Protein AF-A0A917DJ98-F1 (afdb_monomer_lite)

Structure (mmCIF, N/CA/C/O backbone):
data_AF-A0A917DJ98-F1
#
_entry.id   AF-A0A917DJ98-F1
#
loop_
_atom_site.group_PDB
_atom_site.id
_atom_site.type_symbol
_atom_site.label_atom_id
_atom_site.label_alt_id
_atom_site.label_comp_id
_atom_site.label_asym_id
_atom_site.label_entity_id
_atom_site.label_seq_id
_atom_site.pdbx_PDB_ins_code
_atom_site.Cartn_x
_atom_site.Cartn_y
_atom_site.Cartn_z
_atom_site.occupancy
_atom_site.B_iso_or_equiv
_atom_site.auth_seq_id
_atom_site.auth_comp_id
_atom_site.auth_asym_id
_atom_site.auth_atom_id
_atom_site.pdbx_PDB_model_num
ATOM 1 N N . MET A 1 1 ? -6.865 -19.293 7.645 1.00 53.91 1 MET A N 1
ATOM 2 C CA . MET A 1 1 ? -6.567 -18.217 8.617 1.00 53.91 1 MET A CA 1
ATOM 3 C C . MET A 1 1 ? -6.128 -17.012 7.813 1.00 53.91 1 MET A C 1
ATOM 5 O O . MET A 1 1 ? -5.180 -17.163 7.054 1.00 53.91 1 MET A O 1
ATOM 9 N N . ALA A 1 2 ? -6.810 -15.871 7.932 1.00 64.19 2 ALA A N 1
ATOM 10 C CA . ALA A 1 2 ? -6.456 -14.669 7.177 1.00 64.19 2 ALA A CA 1
ATOM 11 C C . ALA A 1 2 ? -5.043 -14.202 7.561 1.00 64.19 2 ALA A C 1
ATOM 13 O O . ALA A 1 2 ? -4.778 -13.839 8.715 1.00 64.19 2 ALA A O 1
ATOM 14 N N . LYS A 1 3 ? -4.109 -14.281 6.610 1.00 87.50 3 LYS A N 1
ATOM 15 C CA . LYS A 1 3 ? -2.731 -13.832 6.807 1.00 87.50 3 LYS A CA 1
ATOM 16 C C . LYS A 1 3 ? -2.702 -12.321 6.622 1.00 87.50 3 LYS A C 1
ATOM 18 O O . LYS A 1 3 ? -3.002 -11.829 5.541 1.00 87.50 3 LYS A O 1
ATOM 23 N N . HIS A 1 4 ? -2.298 -11.605 7.666 1.00 92.75 4 HIS A N 1
ATOM 24 C CA . HIS A 1 4 ? -2.142 -10.156 7.617 1.00 92.75 4 HIS A CA 1
ATOM 25 C C . HIS A 1 4 ? -0.680 -9.788 7.380 1.00 92.75 4 HIS A C 1
ATOM 27 O O . HIS A 1 4 ? 0.213 -10.301 8.059 1.00 92.75 4 HIS A O 1
ATOM 33 N N . LEU A 1 5 ? -0.427 -8.890 6.432 1.00 93.31 5 LEU A N 1
ATOM 34 C CA . LEU A 1 5 ? 0.900 -8.343 6.163 1.00 93.31 5 LEU A CA 1
ATOM 35 C C . LEU A 1 5 ? 0.940 -6.845 6.425 1.00 93.31 5 LEU A C 1
ATOM 37 O O . LEU A 1 5 ? -0.051 -6.135 6.298 1.00 93.31 5 LEU A O 1
ATOM 41 N N . THR A 1 6 ? 2.122 -6.357 6.789 1.00 94.50 6 THR A N 1
ATOM 42 C CA . THR A 1 6 ? 2.371 -4.920 6.902 1.00 94.50 6 THR A CA 1
ATOM 43 C C . THR A 1 6 ? 2.549 -4.301 5.518 1.00 94.50 6 THR A C 1
ATOM 45 O O . THR A 1 6 ? 2.945 -4.985 4.572 1.00 94.50 6 THR A O 1
ATOM 48 N N . ALA A 1 7 ? 2.377 -2.980 5.416 1.00 92.38 7 ALA A N 1
ATOM 49 C CA . ALA A 1 7 ? 2.663 -2.230 4.186 1.00 92.38 7 ALA A CA 1
ATOM 50 C C . ALA A 1 7 ? 4.075 -2.488 3.623 1.00 92.38 7 ALA A C 1
ATOM 52 O O . ALA A 1 7 ? 4.287 -2.411 2.416 1.00 92.38 7 ALA A O 1
ATOM 53 N N . ARG A 1 8 ? 5.058 -2.777 4.490 1.00 92.81 8 ARG A N 1
ATOM 54 C CA . ARG A 1 8 ? 6.432 -3.099 4.079 1.00 92.81 8 ARG A CA 1
ATOM 55 C C . ARG A 1 8 ? 6.517 -4.456 3.385 1.00 92.81 8 ARG A C 1
ATOM 57 O O . ARG A 1 8 ? 7.221 -4.566 2.391 1.00 92.81 8 ARG A O 1
ATOM 64 N N . ASN A 1 9 ? 5.818 -5.459 3.905 1.00 94.06 9 ASN A N 1
ATOM 65 C CA . ASN A 1 9 ? 5.832 -6.800 3.326 1.00 94.06 9 ASN A CA 1
ATOM 66 C C . ASN A 1 9 ? 4.996 -6.842 2.042 1.00 94.06 9 ASN A C 1
ATOM 68 O O . ASN A 1 9 ? 5.450 -7.394 1.053 1.00 94.06 9 ASN A O 1
ATOM 72 N N . ILE A 1 10 ? 3.847 -6.155 2.015 1.00 92.38 10 ILE A N 1
ATOM 73 C CA . ILE A 1 10 ? 3.066 -5.967 0.782 1.00 92.38 10 ILE A CA 1
ATOM 74 C C . ILE A 1 10 ? 3.920 -5.300 -0.304 1.00 92.38 10 ILE A C 1
ATOM 76 O O . ILE A 1 10 ? 3.946 -5.772 -1.432 1.00 92.38 10 ILE A O 1
ATOM 80 N N . ALA A 1 11 ? 4.671 -4.249 0.041 1.00 91.69 11 ALA A N 1
ATOM 81 C CA . ALA A 1 11 ? 5.580 -3.587 -0.895 1.00 91.69 11 ALA A CA 1
ATOM 82 C C . ALA A 1 11 ? 6.680 -4.516 -1.439 1.00 91.69 11 ALA A C 1
ATOM 84 O O . ALA A 1 11 ? 7.078 -4.399 -2.595 1.00 91.69 11 ALA A O 1
ATOM 85 N N . ALA A 1 12 ? 7.184 -5.431 -0.608 1.00 91.38 12 ALA A N 1
ATOM 86 C CA . ALA A 1 12 ? 8.190 -6.400 -1.031 1.00 91.38 12 ALA A CA 1
ATOM 87 C C . ALA A 1 12 ? 7.608 -7.453 -1.989 1.00 91.38 12 ALA A C 1
ATOM 89 O O . ALA A 1 12 ? 8.266 -7.811 -2.961 1.00 91.38 12 ALA A O 1
ATOM 90 N N . ASP A 1 13 ? 6.379 -7.903 -1.734 1.00 90.44 13 ASP A N 1
ATOM 91 C CA . ASP A 1 13 ? 5.749 -8.999 -2.476 1.00 90.44 13 ASP A CA 1
ATOM 92 C C . ASP A 1 13 ? 5.068 -8.531 -3.775 1.00 90.44 13 ASP A C 1
ATOM 94 O O . ASP A 1 13 ? 5.084 -9.243 -4.778 1.00 90.44 13 ASP A O 1
ATOM 98 N N . PHE A 1 14 ? 4.465 -7.339 -3.771 1.00 87.62 14 PHE A N 1
ATOM 99 C CA . PHE A 1 14 ? 3.628 -6.826 -4.866 1.00 87.62 14 PHE A CA 1
ATOM 100 C C . PHE A 1 14 ? 4.231 -5.610 -5.580 1.00 87.62 14 PHE A C 1
ATOM 102 O O . PHE A 1 14 ? 3.651 -5.104 -6.539 1.00 87.62 14 PHE A O 1
ATOM 109 N N . GLY A 1 15 ? 5.400 -5.144 -5.138 1.00 87.00 15 GLY A N 1
ATOM 110 C CA . GLY A 1 15 ? 6.013 -3.916 -5.631 1.00 87.00 15 GLY A CA 1
ATOM 111 C C . GLY A 1 15 ? 5.378 -2.663 -5.025 1.00 87.00 15 GLY A C 1
ATOM 112 O O . GLY A 1 15 ? 4.626 -2.725 -4.052 1.00 87.00 15 GLY A O 1
ATOM 113 N N . GLU A 1 16 ? 5.696 -1.505 -5.602 1.00 88.25 16 GLU A N 1
ATOM 114 C CA . GLU A 1 16 ? 5.350 -0.177 -5.075 1.00 88.25 16 GLU A CA 1
ATOM 115 C C . GLU A 1 16 ? 5.899 0.130 -3.670 1.00 88.25 16 GLU A C 1
ATOM 117 O O . GLU A 1 16 ? 6.382 -0.718 -2.924 1.00 88.25 16 GLU A O 1
ATOM 122 N N . SER A 1 17 ? 5.885 1.409 -3.292 1.00 92.56 17 SER A N 1
ATOM 123 C CA . SER A 1 17 ? 6.408 1.817 -1.981 1.00 92.56 17 SER A CA 1
ATOM 124 C C . SER A 1 17 ? 5.417 1.549 -0.840 1.00 92.56 17 SER A C 1
ATOM 126 O O . SER A 1 17 ? 4.210 1.737 -0.972 1.00 92.56 17 SER A O 1
ATOM 128 N N . SER A 1 18 ? 5.922 1.244 0.357 1.00 91.31 18 SER A N 1
ATOM 129 C CA . SER A 1 18 ? 5.090 1.101 1.567 1.00 91.31 18 SER A CA 1
ATOM 130 C C . SER A 1 18 ? 4.259 2.355 1.889 1.00 91.31 18 SER A C 1
ATOM 132 O O . SER A 1 18 ? 3.138 2.254 2.394 1.00 91.31 18 SER A O 1
ATOM 134 N N . ARG A 1 19 ? 4.772 3.549 1.550 1.00 91.69 19 ARG A N 1
ATOM 135 C CA . ARG A 1 19 ? 4.034 4.820 1.656 1.00 91.69 19 ARG A CA 1
ATOM 136 C C . ARG A 1 19 ? 2.858 4.884 0.687 1.00 91.69 19 ARG A C 1
ATOM 138 O O . ARG A 1 19 ? 1.811 5.405 1.062 1.00 91.69 19 ARG A O 1
ATOM 145 N N . HIS A 1 20 ? 3.026 4.375 -0.532 1.00 90.94 20 HIS A N 1
ATOM 146 C CA . HIS A 1 20 ? 1.957 4.312 -1.524 1.00 90.94 20 HIS A CA 1
ATOM 147 C C . HIS A 1 20 ? 0.795 3.456 -1.008 1.00 90.94 20 HIS A C 1
ATOM 149 O O . HIS A 1 20 ? -0.331 3.944 -0.921 1.00 90.94 20 HIS A O 1
ATOM 155 N N . TRP A 1 21 ? 1.088 2.237 -0.547 1.00 91.69 21 TRP A N 1
ATOM 156 C CA . TRP A 1 21 ? 0.075 1.327 -0.006 1.00 91.69 21 TRP A CA 1
ATOM 157 C C . TRP A 1 21 ? -0.627 1.877 1.229 1.00 91.69 21 TRP A C 1
ATOM 159 O O . TRP A 1 21 ? -1.850 1.839 1.311 1.00 91.69 21 TRP A O 1
ATOM 169 N N . THR A 1 22 ? 0.128 2.470 2.154 1.00 92.69 22 THR A N 1
ATOM 170 C CA . THR A 1 22 ? -0.440 3.151 3.328 1.00 92.69 22 THR A CA 1
ATOM 171 C C . THR A 1 22 ? -1.409 4.263 2.926 1.00 92.69 22 THR A C 1
ATOM 173 O O . THR A 1 22 ? -2.479 4.399 3.512 1.00 92.69 22 THR A O 1
ATOM 176 N N . LYS A 1 23 ? -1.063 5.056 1.904 1.00 92.56 23 LYS A N 1
ATOM 177 C CA . LYS A 1 23 ? -1.925 6.136 1.420 1.00 92.56 23 LYS A CA 1
ATOM 178 C C . LYS A 1 23 ? -3.218 5.594 0.811 1.00 92.56 23 LYS A C 1
ATOM 180 O O . LYS A 1 23 ? -4.275 6.138 1.102 1.00 92.56 23 LYS A O 1
ATOM 185 N N . LEU A 1 24 ? -3.146 4.534 0.005 1.00 90.75 24 LEU A N 1
ATOM 186 C CA . LEU A 1 24 ? -4.341 3.894 -0.557 1.00 90.75 24 LEU A CA 1
ATOM 187 C C . LEU A 1 24 ? -5.223 3.266 0.529 1.00 90.75 24 LEU A C 1
ATOM 189 O O . LEU A 1 24 ? -6.444 3.422 0.500 1.00 90.75 24 LEU A O 1
ATOM 193 N N . ALA A 1 25 ? -4.616 2.620 1.520 1.00 92.31 25 ALA A N 1
ATOM 194 C CA . ALA A 1 25 ? -5.338 2.053 2.650 1.00 92.31 25 ALA A CA 1
ATOM 195 C C . ALA A 1 25 ? -6.068 3.133 3.462 1.00 92.31 25 ALA A C 1
ATOM 197 O O . ALA A 1 25 ? -7.254 2.996 3.746 1.00 92.31 25 ALA A O 1
ATOM 198 N N . ALA A 1 26 ? -5.404 4.264 3.720 1.00 90.62 26 ALA A N 1
ATOM 199 C CA . ALA A 1 26 ? -6.008 5.418 4.384 1.00 90.62 26 ALA A CA 1
ATOM 200 C C . ALA A 1 26 ? -7.176 6.038 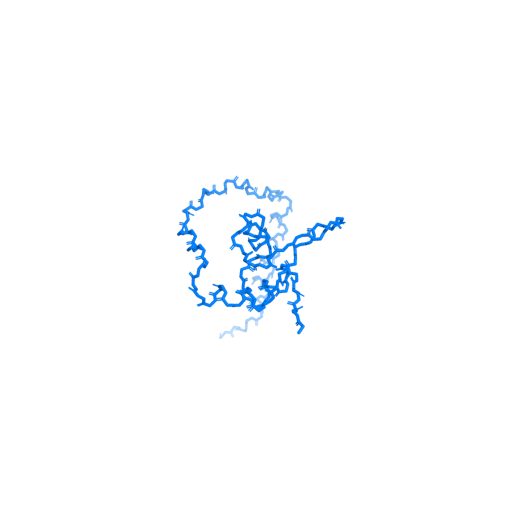3.597 1.00 90.62 26 ALA A C 1
ATOM 202 O O . ALA A 1 26 ? -8.040 6.672 4.194 1.00 90.62 26 ALA A O 1
ATOM 203 N N . THR A 1 27 ? -7.227 5.849 2.273 1.00 90.56 27 THR A N 1
ATOM 204 C CA . THR A 1 27 ? -8.372 6.274 1.447 1.00 90.56 27 THR A CA 1
ATOM 205 C C . THR A 1 27 ? -9.534 5.277 1.428 1.00 90.56 27 THR A C 1
ATOM 207 O O . THR A 1 27 ? -10.568 5.585 0.846 1.00 90.56 27 THR A O 1
ATOM 210 N N . GLY A 1 28 ? -9.386 4.092 2.030 1.00 89.94 28 GLY A N 1
ATOM 211 C CA . GLY A 1 28 ? -10.422 3.051 2.049 1.00 89.94 28 GLY A CA 1
ATOM 212 C C . GLY A 1 28 ? -10.588 2.284 0.733 1.00 89.94 28 GLY A C 1
ATOM 213 O O . GLY A 1 28 ? -11.527 1.511 0.595 1.00 89.94 28 GLY A O 1
ATOM 214 N N . VAL A 1 29 ? -9.686 2.480 -0.235 1.00 89.25 29 VAL A N 1
ATOM 215 C CA . VAL A 1 29 ? -9.737 1.808 -1.548 1.00 89.25 29 VAL A CA 1
ATOM 216 C C . VAL A 1 29 ? -9.308 0.343 -1.452 1.00 89.25 29 VAL A C 1
ATOM 218 O O . VAL A 1 29 ? -9.770 -0.488 -2.227 1.00 89.25 29 VAL A O 1
ATOM 221 N N . VAL A 1 30 ? -8.411 0.024 -0.516 1.00 89.94 30 VAL A N 1
ATOM 222 C CA . VAL A 1 30 ? -7.838 -1.319 -0.388 1.00 89.94 30 VAL A CA 1
ATOM 223 C C . VAL A 1 30 ? -8.723 -2.179 0.523 1.00 89.94 30 VAL A C 1
ATOM 225 O O . VAL A 1 30 ? -8.827 -1.876 1.715 1.00 89.94 30 VAL A O 1
ATOM 228 N N . PRO A 1 31 ? -9.339 -3.259 0.012 1.00 89.19 31 PRO A N 1
ATOM 229 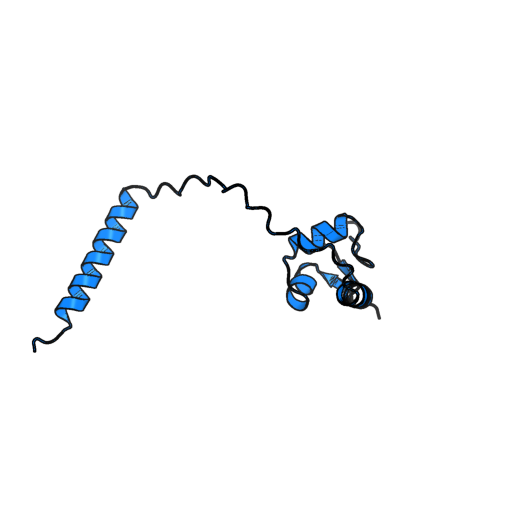C CA . PRO A 1 31 ? -10.190 -4.125 0.817 1.00 89.19 31 PRO A CA 1
ATOM 230 C C . PRO A 1 31 ? -9.368 -4.919 1.836 1.00 89.19 31 PRO A C 1
ATOM 232 O O . PRO A 1 31 ? -8.258 -5.368 1.552 1.00 89.19 31 PRO A O 1
ATOM 235 N N . GLY A 1 32 ? -9.915 -5.085 3.042 1.00 89.12 32 GLY A N 1
ATOM 236 C CA . GLY A 1 32 ? -9.239 -5.798 4.132 1.00 89.12 32 GLY A CA 1
ATOM 237 C C . GLY A 1 32 ? -8.040 -5.054 4.730 1.00 89.12 32 GLY A C 1
ATOM 238 O O . GLY A 1 32 ? -7.343 -5.610 5.578 1.00 89.12 32 GLY A O 1
ATOM 239 N N . ALA A 1 33 ? -7.784 -3.809 4.314 1.00 93.44 33 ALA A N 1
ATOM 240 C CA . ALA A 1 33 ? -6.783 -2.968 4.947 1.00 93.44 33 ALA A CA 1
ATOM 241 C C . ALA A 1 33 ? -7.366 -2.284 6.188 1.00 93.44 33 ALA A C 1
ATOM 243 O O . ALA A 1 33 ? -8.420 -1.650 6.126 1.00 93.44 33 ALA A O 1
ATOM 244 N N . PHE A 1 34 ? -6.667 -2.378 7.315 1.00 93.44 34 PHE A N 1
ATOM 245 C CA . PHE A 1 34 ? -7.068 -1.707 8.547 1.00 93.44 34 PHE A CA 1
ATOM 246 C C . PHE A 1 34 ? -5.865 -1.275 9.378 1.00 93.44 34 PHE A C 1
ATOM 248 O O . PHE A 1 34 ? -4.752 -1.795 9.256 1.00 93.44 34 PHE A O 1
ATOM 255 N N . GLN A 1 35 ? -6.113 -0.313 10.260 1.00 94.62 35 GLN A N 1
ATOM 256 C CA . GLN A 1 35 ? -5.139 0.177 11.221 1.00 94.62 35 GLN A CA 1
ATOM 257 C C . GLN A 1 35 ? -5.594 -0.207 12.640 1.00 94.62 35 GLN A C 1
ATOM 259 O O . GLN A 1 35 ? -6.599 0.324 13.119 1.00 94.62 35 GLN A O 1
ATOM 264 N N . PRO A 1 36 ? -4.888 -1.122 13.333 1.00 90.31 36 PRO A N 1
ATOM 265 C CA . PRO A 1 36 ? -5.209 -1.476 14.710 1.00 90.31 36 PRO A CA 1
ATOM 266 C C . PRO A 1 36 ? -5.089 -0.264 15.639 1.00 90.31 36 PRO A C 1
ATOM 268 O O . PRO A 1 36 ? -4.102 0.481 15.587 1.00 90.31 36 PRO A O 1
ATOM 271 N N . LYS A 1 37 ? -6.069 -0.093 16.535 1.00 88.50 37 LYS A N 1
ATOM 272 C CA . LYS A 1 37 ? -6.078 0.992 17.525 1.00 88.50 37 LYS A CA 1
ATOM 273 C C . LYS A 1 37 ? -4.800 0.952 18.371 1.00 88.50 37 LYS A C 1
ATOM 275 O O . LYS A 1 37 ? -4.430 -0.094 18.893 1.00 88.50 37 LYS A O 1
ATOM 280 N N . GLY A 1 38 ? -4.140 2.102 18.513 1.00 84.44 38 GLY A N 1
ATOM 281 C CA . GLY A 1 38 ? -2.894 2.232 19.280 1.00 84.44 38 GLY A CA 1
ATOM 282 C C . GLY A 1 38 ? -1.617 1.947 18.485 1.00 84.44 38 GLY A C 1
ATOM 283 O O . GLY A 1 38 ? -0.527 2.072 19.034 1.00 84.44 38 GLY A O 1
ATOM 284 N N . THR A 1 39 ? -1.723 1.621 17.193 1.00 84.75 39 THR A N 1
ATOM 285 C CA . THR A 1 39 ? -0.559 1.439 16.318 1.00 84.75 39 THR A CA 1
ATOM 286 C C . THR A 1 39 ? -0.636 2.356 15.100 1.00 84.75 39 THR A C 1
ATOM 288 O O . THR A 1 39 ? -1.711 2.626 14.569 1.00 84.75 39 THR A O 1
ATOM 291 N N . ALA A 1 40 ? 0.515 2.837 14.629 1.00 84.94 40 ALA A N 1
ATOM 292 C CA . ALA A 1 40 ? 0.620 3.614 13.390 1.00 84.94 40 ALA A CA 1
ATOM 293 C C . ALA A 1 40 ? 0.791 2.729 12.136 1.00 84.94 40 ALA A C 1
ATOM 295 O O . ALA A 1 40 ? 1.061 3.235 11.048 1.00 84.94 40 ALA A O 1
ATOM 296 N N . THR A 1 41 ? 0.688 1.404 12.286 1.00 91.38 41 THR A N 1
ATOM 297 C CA . THR A 1 41 ? 1.016 0.443 11.229 1.00 91.38 41 THR A CA 1
ATOM 298 C C . THR A 1 41 ? -0.251 -0.055 10.558 1.00 91.38 41 THR A C 1
ATOM 300 O O . THR A 1 41 ? -1.150 -0.563 11.220 1.00 91.38 41 THR A O 1
ATOM 303 N N . TRP A 1 42 ? -0.290 0.046 9.234 1.00 93.06 42 TRP A N 1
ATOM 304 C CA . TRP A 1 42 ? -1.351 -0.543 8.428 1.00 93.06 42 TRP A CA 1
ATOM 305 C C . TRP A 1 42 ? -1.104 -2.031 8.201 1.00 93.06 42 TRP A C 1
ATOM 307 O O . TRP A 1 42 ? 0.007 -2.435 7.826 1.00 93.06 42 TRP A O 1
ATOM 317 N N . LEU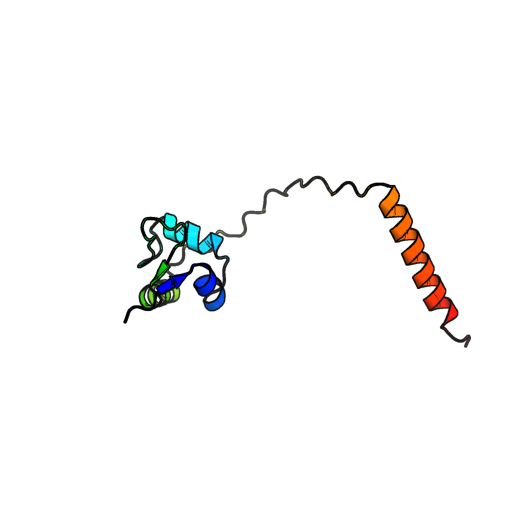 A 1 43 ? -2.154 -2.819 8.416 1.00 94.75 43 LEU A N 1
ATOM 318 C CA . LEU A 1 43 ? -2.212 -4.244 8.130 1.00 94.75 43 LEU A CA 1
ATOM 319 C C . LEU A 1 43 ? -3.155 -4.495 6.957 1.00 94.75 43 LEU A C 1
ATOM 321 O O . LEU A 1 43 ? -4.166 -3.814 6.803 1.00 94.75 43 LEU A O 1
ATOM 325 N N . PHE A 1 44 ? -2.801 -5.478 6.142 1.00 94.62 44 PHE A N 1
ATOM 326 C CA . PHE A 1 44 ? -3.497 -5.841 4.917 1.00 94.62 44 PHE A CA 1
ATOM 327 C C . PHE A 1 44 ? -3.794 -7.331 4.948 1.00 94.62 44 PHE A C 1
ATOM 329 O O . PHE A 1 44 ? -2.870 -8.130 5.124 1.00 94.62 44 PHE A O 1
ATOM 336 N N . ASP A 1 45 ? -5.058 -7.704 4.766 1.00 94.25 45 ASP A N 1
ATOM 337 C CA . ASP A 1 45 ? -5.419 -9.090 4.481 1.00 94.25 45 ASP A CA 1
ATOM 338 C C . ASP A 1 45 ? -4.889 -9.482 3.095 1.00 94.25 45 ASP A C 1
ATOM 340 O O . ASP A 1 45 ? -5.278 -8.911 2.074 1.00 94.25 45 ASP A O 1
ATOM 344 N N . VAL A 1 46 ? -3.969 -10.446 3.060 1.00 92.25 46 VAL A N 1
ATOM 345 C CA . VAL A 1 46 ? -3.273 -10.855 1.836 1.00 92.25 46 VAL A CA 1
ATOM 346 C C . VAL A 1 46 ? -4.214 -11.474 0.814 1.00 92.25 46 VAL A C 1
ATOM 348 O O . VAL A 1 46 ? -4.010 -11.277 -0.383 1.00 92.25 46 VAL A O 1
ATOM 351 N N . GLU A 1 47 ? -5.222 -12.230 1.246 1.00 91.44 47 GLU A N 1
ATOM 352 C CA . GLU A 1 47 ? -6.108 -12.938 0.318 1.00 91.44 47 GLU A CA 1
ATOM 353 C C . GLU A 1 47 ? -7.002 -11.941 -0.422 1.00 91.44 47 GLU A C 1
ATOM 355 O O . GLU A 1 47 ? -7.049 -11.939 -1.656 1.00 91.44 47 GLU A O 1
ATOM 360 N N . LEU A 1 48 ? -7.621 -11.024 0.329 1.00 91.31 48 LEU A N 1
ATOM 361 C CA . LEU A 1 48 ? -8.435 -9.944 -0.228 1.00 91.31 48 LEU A CA 1
ATOM 362 C C . LEU A 1 48 ? -7.600 -8.989 -1.081 1.00 91.31 48 LEU A C 1
ATOM 364 O O . LEU A 1 48 ? -8.007 -8.641 -2.190 1.00 91.31 48 LEU A O 1
ATOM 368 N N . PHE A 1 49 ? -6.412 -8.613 -0.600 1.00 91.69 49 PHE A N 1
ATOM 369 C CA . PHE A 1 49 ? -5.502 -7.753 -1.346 1.00 91.69 49 PHE A CA 1
ATOM 370 C C . PHE A 1 49 ? -5.105 -8.385 -2.681 1.00 91.69 49 PHE A C 1
ATOM 372 O O . PHE A 1 49 ? -5.162 -7.726 -3.716 1.00 91.69 49 PHE A O 1
AT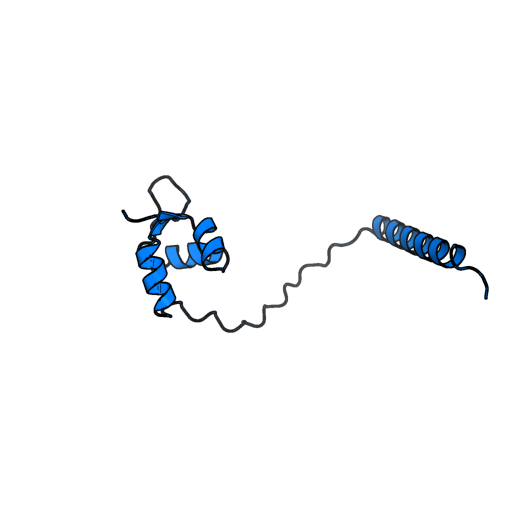OM 379 N N . ARG A 1 50 ? -4.739 -9.672 -2.681 1.00 90.31 50 ARG A N 1
ATOM 380 C CA . ARG A 1 50 ? -4.320 -10.387 -3.890 1.00 90.31 50 ARG A CA 1
ATOM 381 C C . ARG A 1 50 ? -5.454 -10.491 -4.903 1.00 90.31 50 ARG A C 1
ATOM 383 O O . ARG A 1 50 ? -5.209 -10.272 -6.086 1.00 90.31 50 ARG A O 1
ATOM 390 N N . ALA A 1 51 ? -6.672 -10.795 -4.452 1.00 90.56 51 ALA A N 1
ATOM 391 C CA . ALA A 1 51 ? -7.846 -10.842 -5.319 1.00 90.56 51 ALA A CA 1
ATOM 392 C C . ALA A 1 51 ? -8.144 -9.468 -5.943 1.00 90.56 51 ALA A C 1
ATOM 394 O O . ALA A 1 51 ? -8.327 -9.362 -7.154 1.00 90.56 51 ALA A O 1
ATOM 395 N N . TRP A 1 52 ? -8.115 -8.407 -5.134 1.00 90.31 52 TRP A N 1
ATOM 396 C CA . TRP A 1 52 ? -8.329 -7.031 -5.586 1.00 90.31 52 TRP A CA 1
ATOM 397 C C . TRP A 1 52 ? -7.252 -6.550 -6.569 1.00 90.31 52 TRP A C 1
ATOM 399 O O . TRP A 1 52 ? -7.568 -5.984 -7.616 1.00 90.31 52 TRP A O 1
ATOM 409 N N . HIS A 1 53 ? -5.981 -6.828 -6.271 1.00 88.44 53 HIS A N 1
ATOM 410 C CA . HIS A 1 53 ? -4.851 -6.468 -7.123 1.00 88.44 53 HIS A CA 1
ATOM 411 C C . HIS A 1 53 ? -4.888 -7.222 -8.461 1.00 88.44 53 HIS A C 1
ATOM 413 O O . HIS A 1 53 ? -4.695 -6.625 -9.518 1.00 88.44 53 HIS A O 1
ATOM 419 N N . ALA A 1 54 ? -5.191 -8.526 -8.435 1.00 87.50 54 ALA A N 1
ATOM 420 C CA . ALA A 1 54 ? -5.322 -9.348 -9.639 1.00 87.50 54 ALA A CA 1
ATOM 421 C C . ALA A 1 54 ? -6.506 -8.927 -10.524 1.00 87.50 54 ALA A C 1
ATOM 423 O O . ALA A 1 54 ? -6.424 -9.042 -11.743 1.00 87.50 54 ALA A O 1
ATOM 424 N N . ALA A 1 55 ? -7.577 -8.393 -9.931 1.00 86.81 55 ALA A N 1
ATOM 425 C CA . ALA A 1 55 ? -8.725 -7.862 -10.663 1.00 86.81 55 ALA A CA 1
ATOM 426 C C . ALA A 1 55 ? -8.429 -6.544 -11.407 1.00 86.81 55 ALA A C 1
ATOM 428 O O . ALA A 1 55 ? -9.324 -5.998 -12.050 1.00 86.81 55 ALA A O 1
ATOM 429 N N . GLY A 1 56 ? -7.209 -5.997 -11.305 1.00 80.50 56 GLY A N 1
ATOM 430 C CA . GLY A 1 56 ? -6.834 -4.747 -11.969 1.00 80.50 56 GLY A CA 1
ATOM 431 C C . GLY A 1 56 ? -7.576 -3.524 -11.428 1.00 80.50 56 GLY A C 1
ATOM 432 O O . GLY A 1 56 ? -7.560 -2.471 -12.056 1.00 80.50 56 GLY A O 1
ATOM 433 N N . GLN A 1 57 ? -8.206 -3.638 -10.254 1.00 72.88 57 GLN A N 1
ATOM 434 C CA . GLN A 1 57 ? -8.924 -2.541 -9.599 1.00 72.88 57 GLN A CA 1
ATOM 435 C C . GLN A 1 57 ? -7.986 -1.548 -8.903 1.00 72.88 57 GLN A C 1
ATOM 437 O O . GLN A 1 57 ? -8.445 -0.648 -8.192 1.00 72.88 57 GLN A O 1
ATOM 442 N N . MET A 1 58 ? -6.670 -1.684 -9.103 1.00 68.19 58 MET A N 1
ATOM 443 C CA . MET A 1 58 ? -5.752 -0.627 -8.723 1.00 68.19 58 MET A CA 1
ATOM 444 C C . MET A 1 58 ? -6.130 0.648 -9.478 1.00 68.19 58 MET A C 1
ATOM 446 O O . MET A 1 58 ? -6.292 0.607 -10.701 1.00 68.19 58 MET A O 1
ATOM 450 N N . PRO A 1 59 ? -6.234 1.796 -8.786 1.00 62.44 59 PRO A N 1
ATOM 451 C CA . PRO A 1 59 ? -6.323 3.062 -9.487 1.00 62.44 59 PRO A CA 1
ATOM 452 C C . PRO A 1 59 ? -5.113 3.142 -10.412 1.00 62.44 59 PRO A C 1
ATOM 454 O O . PRO A 1 59 ? -3.985 2.947 -9.950 1.00 62.44 59 PRO A O 1
ATOM 457 N N . ALA A 1 60 ? -5.367 3.368 -11.707 1.00 60.50 60 ALA A N 1
ATOM 458 C CA . ALA A 1 60 ? -4.318 3.428 -12.713 1.00 60.50 60 ALA A CA 1
ATOM 459 C C . ALA A 1 60 ? -3.160 4.274 -12.167 1.00 60.50 60 ALA A C 1
ATOM 461 O O . ALA A 1 60 ? -3.430 5.348 -11.599 1.00 60.50 60 ALA A O 1
ATOM 462 N N . PRO A 1 61 ? -1.899 3.807 -12.279 1.00 55.78 61 PRO A N 1
ATOM 463 C CA . PRO A 1 61 ? -0.765 4.620 -11.882 1.00 55.78 61 PRO A CA 1
ATOM 464 C C . PRO A 1 61 ? -0.965 5.957 -12.573 1.00 55.78 61 PRO A C 1
ATOM 466 O O . PRO A 1 61 ? -1.149 5.996 -13.792 1.00 55.78 61 PRO A O 1
ATOM 469 N N . ARG A 1 62 ? -1.071 7.037 -11.782 1.00 52.16 62 ARG A N 1
ATOM 470 C CA . ARG A 1 62 ? -1.248 8.378 -12.342 1.00 52.16 62 ARG A CA 1
ATOM 471 C C . ARG A 1 62 ? -0.182 8.491 -13.419 1.00 52.16 62 ARG A C 1
ATOM 473 O O . ARG A 1 62 ? 0.996 8.349 -13.081 1.00 52.16 62 ARG A O 1
ATOM 480 N N . ALA A 1 63 ? -0.607 8.659 -14.679 1.00 48.81 63 ALA A N 1
ATOM 481 C CA . ALA A 1 63 ? 0.298 8.895 -15.798 1.00 48.81 63 ALA A CA 1
ATOM 482 C C . ALA A 1 63 ? 1.374 9.853 -15.297 1.00 48.81 63 ALA A C 1
ATOM 484 O O . ALA A 1 63 ? 0.987 10.774 -14.566 1.00 48.81 63 ALA A O 1
ATOM 485 N N . PRO A 1 64 ? 2.669 9.603 -15.571 1.00 49.31 64 PRO A N 1
ATOM 486 C CA . PRO A 1 64 ? 3.754 10.351 -14.963 1.00 49.31 64 PRO A CA 1
ATOM 487 C C . PRO A 1 64 ? 3.448 11.825 -15.155 1.00 49.31 64 PRO A C 1
ATOM 489 O O . PRO A 1 64 ? 3.585 12.371 -16.246 1.00 49.31 64 PRO A O 1
ATOM 492 N N . VAL A 1 65 ? 2.944 12.455 -14.095 1.00 50.78 65 VAL A N 1
ATOM 493 C CA . VAL A 1 65 ? 2.764 13.893 -14.078 1.00 50.78 65 VAL A CA 1
ATOM 494 C C . VAL A 1 65 ? 4.193 14.363 -14.270 1.00 50.78 65 VAL A C 1
ATOM 496 O O . VAL A 1 65 ? 5.040 13.906 -13.487 1.00 50.78 65 VAL A O 1
ATOM 499 N N . PRO A 1 66 ? 4.512 15.153 -15.313 1.00 51.66 66 PRO A N 1
ATOM 500 C CA . PRO A 1 66 ? 5.842 15.719 -15.432 1.00 51.66 66 PRO A CA 1
ATOM 501 C C . PRO A 1 66 ? 6.113 16.350 -14.077 1.00 51.66 66 PRO A C 1
ATOM 503 O O . PRO A 1 66 ? 5.382 17.243 -13.642 1.00 51.66 66 PRO A O 1
ATOM 506 N N . SER A 1 67 ? 7.046 15.748 -13.335 1.00 51.06 67 SER A N 1
ATOM 507 C CA . SER A 1 67 ? 7.310 16.170 -11.971 1.00 51.06 67 SER A CA 1
ATOM 508 C C . SER A 1 67 ? 7.584 17.664 -12.065 1.00 51.06 67 SER A C 1
ATOM 510 O O . SER A 1 67 ? 8.379 18.042 -12.933 1.00 51.06 67 SER A O 1
ATOM 512 N N . PRO A 1 68 ? 6.954 18.533 -11.251 1.00 49.69 68 PRO A N 1
ATOM 513 C CA . PRO A 1 68 ? 7.455 19.887 -11.144 1.00 49.69 68 PRO A CA 1
ATOM 514 C C . PRO A 1 68 ? 8.909 19.699 -10.749 1.00 49.69 68 PRO A C 1
ATOM 516 O O . PRO A 1 68 ? 9.183 19.107 -9.701 1.00 49.69 68 PRO A O 1
ATOM 519 N N . VAL A 1 69 ? 9.815 20.056 -11.662 1.00 53.91 69 VAL A N 1
ATOM 520 C CA . VAL A 1 69 ? 11.256 19.963 -11.477 1.00 53.91 69 VAL A CA 1
ATOM 521 C C . VAL A 1 69 ? 11.494 20.535 -10.099 1.00 53.91 69 VAL A C 1
ATOM 523 O O . VAL A 1 69 ? 11.318 21.736 -9.882 1.00 53.91 69 VAL A O 1
ATOM 526 N N . SER A 1 70 ? 11.771 19.659 -9.131 1.00 49.81 70 SER A N 1
ATOM 527 C CA . SER A 1 70 ? 12.143 20.106 -7.808 1.00 49.81 70 SER A CA 1
ATOM 528 C C . SER A 1 70 ? 13.386 20.926 -8.064 1.00 49.81 70 SER A C 1
ATOM 530 O O . SER A 1 70 ? 14.442 20.369 -8.365 1.00 49.81 70 SER A O 1
ATOM 532 N N . LYS A 1 71 ? 13.257 22.250 -7.973 1.00 49.84 71 LYS A N 1
ATOM 533 C CA . LYS A 1 71 ? 14.373 23.157 -7.757 1.00 49.84 71 LYS A CA 1
ATOM 534 C C . LYS A 1 71 ? 14.936 22.810 -6.378 1.00 49.84 71 LYS A C 1
ATOM 536 O O . LYS A 1 71 ? 14.813 23.581 -5.437 1.00 49.84 71 LYS A O 1
ATOM 541 N N . ARG A 1 72 ? 15.497 21.606 -6.220 1.00 49.84 72 ARG A N 1
ATOM 542 C CA . ARG A 1 72 ? 16.437 21.343 -5.145 1.00 49.84 72 ARG A CA 1
ATOM 543 C C . ARG A 1 72 ? 17.561 22.336 -5.414 1.00 49.84 72 ARG A C 1
ATOM 545 O O . ARG A 1 72 ? 18.134 22.276 -6.507 1.00 49.84 72 ARG A O 1
ATOM 552 N N . PRO A 1 73 ? 17.865 23.269 -4.501 1.00 53.41 73 PRO A N 1
ATOM 553 C CA . PRO A 1 73 ? 19.144 23.941 -4.590 1.00 53.41 73 PRO A CA 1
ATOM 554 C C . PRO A 1 73 ? 20.194 22.829 -4.637 1.00 53.41 73 PRO A C 1
ATOM 556 O O . PRO A 1 73 ? 20.159 21.898 -3.825 1.00 53.41 73 PRO A O 1
ATOM 559 N N . LYS A 1 74 ? 21.055 22.857 -5.661 1.00 56.44 74 LYS A N 1
ATOM 560 C CA . LYS A 1 74 ? 22.216 21.966 -5.727 1.00 56.44 74 LYS A CA 1
ATOM 561 C C . LYS A 1 74 ? 22.903 22.042 -4.358 1.00 56.44 74 LYS A C 1
ATOM 563 O O . LYS A 1 74 ? 23.003 23.156 -3.837 1.00 56.44 74 LYS A O 1
ATOM 568 N N . PRO A 1 75 ? 23.346 20.923 -3.756 1.00 49.69 75 PRO A N 1
ATOM 569 C CA . PRO A 1 75 ? 24.179 21.025 -2.570 1.00 49.69 75 PRO A CA 1
ATOM 570 C C . PRO A 1 75 ? 25.336 21.946 -2.948 1.00 49.69 75 PRO A C 1
ATOM 572 O O . PRO A 1 75 ? 26.042 21.685 -3.924 1.00 49.69 75 PRO A O 1
ATOM 575 N N . VAL A 1 76 ? 25.450 23.081 -2.256 1.00 58.38 76 VAL A N 1
ATOM 576 C CA . VAL A 1 76 ? 26.606 23.961 -2.377 1.00 58.38 76 VAL A CA 1
ATOM 577 C C . VAL A 1 76 ? 27.765 23.127 -1.865 1.00 58.38 76 VAL A C 1
ATOM 579 O O . VAL A 1 76 ? 27.987 23.007 -0.664 1.00 58.38 76 VAL A O 1
ATOM 582 N N . VAL A 1 77 ? 28.438 22.442 -2.786 1.00 55.31 77 VAL A N 1
ATOM 583 C CA . VAL A 1 77 ? 29.701 21.784 -2.500 1.00 55.31 77 VAL A CA 1
ATOM 584 C C . VAL A 1 77 ? 30.634 22.920 -2.125 1.00 55.31 77 VAL A C 1
ATOM 586 O O . VAL A 1 77 ? 30.969 23.756 -2.964 1.00 55.31 77 VAL A O 1
ATOM 589 N N . SER A 1 78 ? 30.988 22.997 -0.845 1.00 55.72 78 SER A N 1
ATOM 590 C CA . SER A 1 78 ? 31.929 23.990 -0.343 1.00 55.72 78 SER A CA 1
ATOM 591 C C . SER A 1 78 ? 33.183 23.992 -1.234 1.00 55.72 78 SER A C 1
ATOM 593 O O . SER A 1 78 ? 33.695 22.907 -1.533 1.00 55.72 78 SER A O 1
ATOM 595 N N . PRO A 1 79 ? 33.744 25.156 -1.621 1.00 58.56 79 PRO A N 1
ATOM 596 C CA . PRO A 1 79 ? 34.926 25.242 -2.496 1.00 58.56 79 PRO A CA 1
ATOM 597 C C . PRO A 1 79 ? 36.113 24.386 -2.015 1.00 58.56 79 PRO A C 1
ATOM 599 O O . PRO A 1 79 ? 36.934 23.906 -2.796 1.00 58.56 79 PRO A O 1
ATOM 602 N N . ARG A 1 80 ? 36.171 24.127 -0.703 1.00 55.44 80 ARG A N 1
ATOM 603 C CA . ARG A 1 80 ? 37.169 23.275 -0.048 1.00 55.44 80 ARG A CA 1
ATOM 604 C C . ARG A 1 80 ? 37.055 21.784 -0.404 1.00 55.44 80 ARG A C 1
ATOM 606 O O . ARG A 1 80 ? 38.071 21.098 -0.409 1.00 55.44 80 ARG A O 1
ATOM 613 N N . GLN A 1 81 ? 35.857 21.278 -0.706 1.00 58.50 81 GLN A N 1
ATOM 614 C CA . GLN A 1 81 ? 35.650 19.894 -1.158 1.00 58.50 81 GLN A CA 1
ATOM 615 C C . GLN A 1 81 ? 35.945 19.719 -2.652 1.00 58.50 81 GLN A C 1
ATOM 617 O O . GLN A 1 81 ? 36.440 18.663 -3.039 1.00 58.50 81 GLN A O 1
ATOM 622 N N . GLN A 1 82 ? 35.725 20.752 -3.474 1.00 58.12 82 GLN A N 1
ATOM 623 C CA . GLN A 1 82 ? 36.058 20.709 -4.905 1.00 58.12 82 GLN A CA 1
ATOM 624 C C . GLN A 1 82 ? 37.566 20.570 -5.147 1.00 58.12 82 GLN A C 1
ATOM 626 O O . GLN A 1 82 ? 37.970 19.782 -5.999 1.00 58.12 82 GLN A O 1
ATOM 631 N N . ARG A 1 83 ? 38.407 21.257 -4.354 1.00 59.25 83 ARG A N 1
ATOM 632 C CA . ARG A 1 83 ? 39.873 21.110 -4.453 1.00 59.25 83 ARG A CA 1
ATOM 633 C C . ARG A 1 83 ? 40.337 19.672 -4.216 1.00 59.25 83 ARG A C 1
ATOM 635 O O . ARG A 1 83 ? 41.102 19.151 -5.017 1.00 59.25 83 ARG A O 1
ATOM 642 N N . LYS A 1 84 ? 39.799 18.999 -3.192 1.00 59.41 84 LYS A N 1
ATOM 643 C CA . LYS A 1 84 ? 40.178 17.610 -2.883 1.00 59.41 84 LYS A CA 1
ATOM 644 C C . LYS A 1 84 ? 39.780 16.619 -3.983 1.00 59.41 84 LYS A C 1
ATOM 646 O O . LYS A 1 84 ? 40.511 15.668 -4.228 1.00 59.41 84 LYS A O 1
ATOM 651 N N . GLN A 1 85 ? 38.644 16.831 -4.656 1.00 60.25 85 GLN A N 1
ATOM 652 C CA . GLN A 1 85 ? 38.219 15.968 -5.768 1.00 60.25 85 GLN A CA 1
ATOM 653 C C . GLN A 1 85 ? 39.067 16.172 -7.032 1.00 60.25 85 GLN A C 1
ATOM 655 O O . GLN A 1 85 ? 39.368 15.199 -7.726 1.00 60.25 85 GLN A O 1
ATOM 660 N N . ALA A 1 86 ? 39.470 17.414 -7.318 1.00 60.59 86 ALA A N 1
ATOM 661 C CA . ALA A 1 86 ? 40.334 17.723 -8.455 1.00 60.59 86 ALA A CA 1
ATOM 662 C C . ALA A 1 86 ? 41.748 17.145 -8.272 1.00 60.59 86 ALA A C 1
ATOM 664 O O . ALA A 1 86 ? 42.274 16.523 -9.193 1.00 60.59 86 ALA A O 1
ATOM 665 N N . GLU A 1 87 ? 42.323 17.278 -7.072 1.00 64.38 87 GLU A N 1
ATOM 666 C CA . GLU A 1 87 ? 43.633 16.704 -6.736 1.00 64.38 87 GLU A CA 1
ATOM 667 C C . GLU A 1 87 ? 43.618 15.175 -6.866 1.00 64.38 87 GLU A C 1
ATOM 669 O O . GLU A 1 87 ? 44.434 14.615 -7.597 1.00 64.38 87 GLU A O 1
ATOM 674 N N . PHE A 1 88 ? 42.619 14.507 -6.280 1.00 66.94 88 PHE A N 1
ATOM 675 C CA . PHE A 1 88 ? 42.496 13.049 -6.349 1.00 66.94 88 PHE A CA 1
ATOM 676 C C . PHE A 1 88 ? 42.323 12.527 -7.785 1.00 66.94 88 PHE A C 1
ATOM 678 O O . PHE A 1 88 ? 42.930 11.528 -8.167 1.00 66.94 88 PHE A O 1
ATOM 685 N N . SER A 1 89 ? 41.546 13.229 -8.617 1.00 66.00 89 SER A N 1
ATOM 686 C CA . SER A 1 89 ? 41.367 12.848 -10.027 1.00 66.00 89 SER A CA 1
ATOM 687 C C . SER A 1 89 ? 42.665 12.991 -10.825 1.00 66.00 89 SER A C 1
ATOM 689 O O . SER A 1 89 ? 42.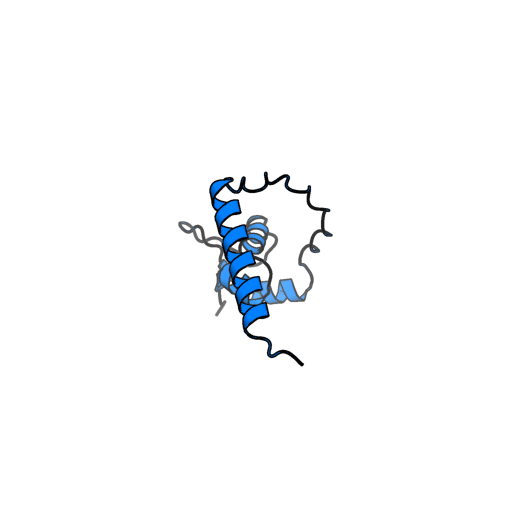980 12.139 -11.653 1.00 66.00 89 SER A O 1
ATOM 691 N N . SER A 1 90 ? 43.448 14.041 -10.553 1.00 72.50 90 SER A N 1
ATOM 692 C CA . SER A 1 90 ? 44.742 14.253 -11.211 1.00 72.50 90 SER A CA 1
ATOM 693 C C . SER A 1 90 ? 45.808 13.237 -10.787 1.00 72.50 90 SER A C 1
ATOM 695 O O . SER A 1 90 ? 46.678 12.882 -11.584 1.00 72.50 90 SER A O 1
ATOM 697 N N . GLU A 1 91 ? 45.722 12.732 -9.555 1.00 71.56 91 GLU A N 1
ATOM 698 C CA . GLU A 1 91 ? 46.615 11.695 -9.044 1.00 71.56 91 GLU A CA 1
ATOM 699 C C . GLU A 1 91 ? 46.322 10.332 -9.678 1.00 71.56 91 GLU A C 1
ATOM 701 O O . GLU A 1 91 ? 47.251 9.650 -10.112 1.00 71.56 91 GLU A O 1
ATOM 706 N N . ILE A 1 92 ? 45.040 9.987 -9.853 1.00 77.88 92 ILE A N 1
ATOM 707 C CA . ILE A 1 92 ? 44.638 8.787 -10.599 1.00 77.88 92 ILE A CA 1
ATOM 708 C C . ILE A 1 92 ? 45.129 8.852 -12.052 1.00 77.88 92 ILE A C 1
ATOM 710 O O . ILE A 1 92 ? 45.716 7.882 -12.530 1.00 77.88 92 ILE A O 1
ATOM 714 N N . ASP A 1 93 ? 44.954 9.980 -12.752 1.00 73.62 93 ASP A N 1
ATOM 715 C CA . ASP A 1 93 ? 45.393 10.111 -14.155 1.00 73.62 93 ASP A CA 1
ATOM 716 C C . ASP A 1 93 ? 46.919 9.963 -14.296 1.00 73.62 93 ASP A C 1
ATOM 718 O O . ASP A 1 93 ? 47.409 9.306 -15.219 1.00 73.62 93 ASP A O 1
ATOM 722 N N . ARG A 1 94 ? 47.686 10.499 -13.335 1.00 75.06 94 ARG A N 1
ATOM 723 C CA . ARG A 1 94 ? 49.142 10.297 -13.274 1.00 75.06 94 ARG A CA 1
ATOM 724 C C . ARG A 1 94 ? 49.513 8.835 -13.076 1.00 75.06 94 ARG A C 1
ATOM 726 O O . ARG A 1 94 ? 50.387 8.348 -13.792 1.00 75.06 94 ARG A O 1
ATOM 733 N N . LEU A 1 95 ? 48.858 8.145 -12.144 1.00 73.50 95 LEU A N 1
ATOM 734 C CA . LEU A 1 95 ? 49.147 6.741 -11.859 1.00 73.50 95 LEU A CA 1
ATOM 735 C C . LEU A 1 95 ? 48.891 5.869 -13.094 1.00 73.50 95 LEU A C 1
ATOM 737 O O . LEU A 1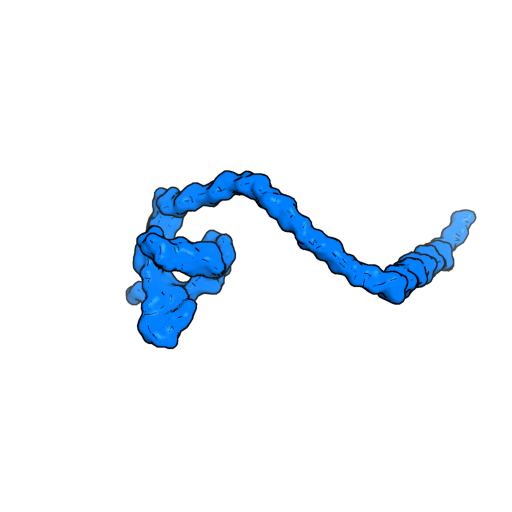 95 ? 49.742 5.066 -13.476 1.00 73.50 95 LEU A O 1
ATOM 741 N N . VAL A 1 96 ? 47.757 6.098 -13.762 1.00 77.44 96 VAL A N 1
ATOM 742 C CA . VAL A 1 96 ? 47.365 5.378 -14.979 1.00 77.44 96 VAL A CA 1
ATOM 743 C C . VAL A 1 96 ? 48.364 5.615 -16.112 1.00 77.44 96 VAL A C 1
ATOM 745 O O . VAL A 1 96 ? 48.759 4.659 -16.775 1.00 77.44 96 VAL A O 1
ATOM 748 N N . ARG A 1 97 ? 48.838 6.852 -16.317 1.00 72.75 97 ARG A N 1
ATOM 749 C CA . ARG A 1 97 ? 49.857 7.136 -17.345 1.00 72.75 97 ARG A CA 1
ATOM 750 C C . ARG A 1 97 ? 51.229 6.559 -17.012 1.00 72.75 97 ARG A C 1
ATOM 752 O O . ARG A 1 97 ? 51.923 6.137 -17.927 1.00 72.75 97 ARG A O 1
ATOM 759 N N . SER A 1 98 ? 51.621 6.525 -15.737 1.00 72.31 98 SER A N 1
ATOM 760 C CA . SER A 1 98 ? 52.914 5.957 -15.323 1.00 72.31 98 SER A CA 1
ATOM 761 C C . SER A 1 98 ? 52.974 4.429 -15.391 1.00 72.31 98 SER A C 1
ATOM 763 O O . SER A 1 98 ? 54.062 3.868 -15.458 1.00 72.31 98 SER A O 1
ATOM 765 N N . ALA A 1 99 ? 51.820 3.755 -15.376 1.00 67.31 99 ALA A N 1
ATOM 766 C CA . ALA A 1 99 ? 51.728 2.297 -15.387 1.00 67.31 99 ALA A CA 1
ATOM 767 C C . ALA A 1 99 ? 51.647 1.691 -16.802 1.00 67.31 99 ALA A C 1
ATOM 769 O O . ALA A 1 99 ? 51.594 0.469 -16.940 1.00 67.31 99 ALA A O 1
ATOM 770 N N . LEU A 1 100 ? 51.629 2.516 -17.855 1.00 65.88 100 LEU A N 1
ATOM 771 C CA . LEU A 1 100 ? 51.615 2.050 -19.241 1.00 65.88 100 LEU A CA 1
ATOM 772 C C . LEU A 1 100 ? 53.054 1.949 -19.777 1.00 65.88 100 LEU A C 1
ATOM 774 O O . LEU A 1 100 ? 53.748 2.967 -19.820 1.00 65.88 100 LEU A O 1
ATOM 778 N N . PRO A 1 101 ? 53.525 0.761 -20.202 1.00 63.09 101 PRO A N 1
ATOM 779 C CA . PRO A 1 101 ? 54.836 0.639 -20.826 1.00 63.09 101 PRO A CA 1
ATOM 780 C C . PRO A 1 101 ? 54.846 1.369 -22.181 1.00 63.09 101 PRO A C 1
ATOM 782 O O . PRO A 1 101 ? 53.855 1.294 -22.919 1.00 63.09 101 PRO A O 1
ATOM 785 N N . PRO A 1 102 ? 55.938 2.074 -22.536 1.00 66.31 102 PRO A N 1
ATOM 786 C CA . PRO A 1 102 ? 56.083 2.632 -23.874 1.00 66.31 102 PRO A CA 1
ATOM 787 C C . PRO A 1 102 ? 56.110 1.493 -24.906 1.00 66.31 102 PRO A C 1
ATOM 789 O O . PRO A 1 102 ? 56.715 0.448 -24.661 1.00 66.31 102 PRO A O 1
ATOM 792 N N . LYS A 1 103 ? 55.414 1.693 -26.031 1.00 57.25 103 LYS A N 1
ATOM 793 C CA . LYS A 1 103 ? 55.516 0.831 -27.217 1.00 57.25 103 LYS A CA 1
ATOM 794 C C . LYS A 1 103 ? 56.850 1.026 -27.920 1.00 57.25 103 LYS A C 1
ATOM 796 O O . LYS A 1 103 ? 57.307 2.191 -27.956 1.00 57.25 103 LYS A O 1
#

Secondary structure (DSSP, 8-state):
---EEEHHHHHHHH-S-HHHHHHHHHTT-STTEE--TT----EEEHHHHHHHHHTT-S-------------PPPP---HHHHHHHHHHHHHHHHHHHHTSPP-

Radius of gyration: 25.16 Å; chains: 1; bounding box: 66×44×46 Å

pLDDT: mean 76.43, std 16.18, range [48.81, 94.75]

Foldseek 3Di:
DFDKDWLCVCCVPVNDHSVVVLVCLVVVQQPQWDDDPPDPIIIHRPVSNVVCVVVVSPDPPPDPPVPPPPPPPDPPPDPVNVVVVVVVVVVVVVVVVVPDDDD

Sequence (103 aa):
MAKHLTARNIAADFGESSRHWTKLAATGVVPGAFQPKGTATWLFDVELFRAWHAAGQMPAPRAPVPSPVSKRPKPVVSPRQQRKQAEFSSEIDRLVRSALPPK

Organism: NCBI:txid1776957